Protein AF-A0A4R9BLE5-F1 (afdb_monomer)

pLDDT: mean 71.66, std 19.43, range [41.62, 98.44]

Sequence (86 aa):
MSADGVDAVGPPSVPTPARPGPRPTPSAPAPTGDAPAPPVLDGELDARLAAVEALPLEDRATAYVQLHDSLRDHLEGGDVPRSKAE

Secondary structure (DSSP, 8-state):
---------PPP-PPPPPPPPPPPP--PPP--S------S-HHHHHHHHHHHHTS-HHHHHHHHHHHHHHHHHHHHTT-S------

Radius of gyration: 31.8 Å; Cα contacts (8 Å, |Δi|>4): 9; chains: 1; bounding box: 37×51×103 Å

Mean predicted aligned error: 19.46 Å

Foldseek 3Di:
DDDDDDDDPDDPDDPDDPDPDPDPDPPDPDPPDDDPDPPPCVVVVVVLLVVLVVDDPVCSVVSVVVVVVVVVCCVVVPVPPPPPPD

Structure (mmCIF, N/CA/C/O backbone):
data_AF-A0A4R9BLE5-F1
#
_entry.id   AF-A0A4R9BLE5-F1
#
loop_
_atom_site.group_PDB
_atom_site.id
_atom_site.type_symbol
_atom_site.label_atom_id
_atom_site.label_alt_id
_atom_site.label_comp_id
_atom_site.label_asym_id
_atom_site.label_entity_id
_atom_site.label_seq_id
_atom_site.pdbx_PDB_ins_code
_atom_site.Cartn_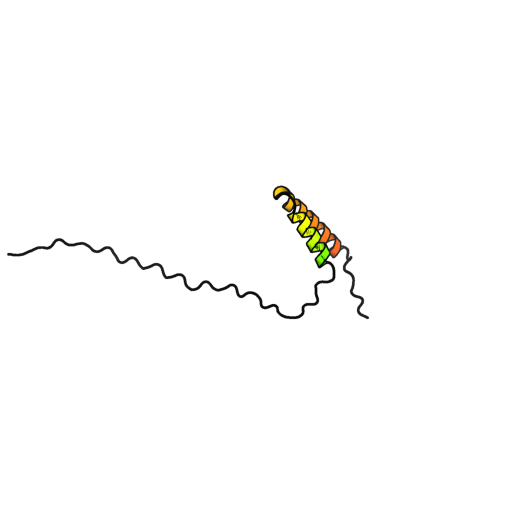x
_atom_site.Cartn_y
_atom_site.Cartn_z
_atom_site.occupancy
_atom_site.B_iso_or_equiv
_atom_site.auth_seq_id
_atom_site.auth_comp_id
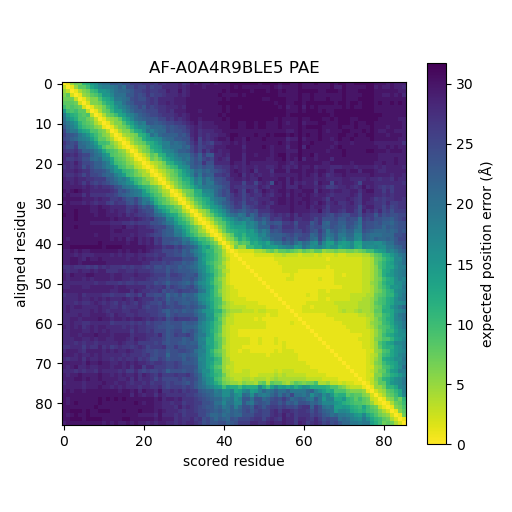_atom_site.auth_asym_id
_atom_site.auth_atom_id
_atom_site.pdbx_PDB_model_num
ATOM 1 N N . MET A 1 1 ? 7.844 -43.295 83.725 1.00 44.41 1 MET A N 1
ATOM 2 C CA . MET A 1 1 ? 8.950 -43.443 82.756 1.00 44.41 1 MET A CA 1
ATOM 3 C C . MET A 1 1 ? 8.352 -43.825 81.414 1.00 44.41 1 MET A C 1
ATOM 5 O O . MET A 1 1 ? 7.446 -44.648 81.424 1.00 44.41 1 MET A O 1
ATOM 9 N N . SER A 1 2 ? 8.878 -43.219 80.341 1.00 45.31 2 SER A N 1
ATOM 10 C CA . SER A 1 2 ? 8.548 -43.394 78.908 1.00 45.31 2 SER A CA 1
ATOM 11 C C . SER A 1 2 ? 7.232 -42.719 78.487 1.00 45.31 2 SER A C 1
ATOM 13 O O . SER A 1 2 ? 6.169 -43.146 78.910 1.00 45.31 2 SER A O 1
ATOM 15 N N . ALA A 1 3 ? 7.221 -41.523 77.885 1.00 50.47 3 ALA A N 1
ATOM 16 C CA . ALA A 1 3 ? 7.811 -41.073 76.614 1.00 50.47 3 ALA A CA 1
ATOM 17 C C . ALA A 1 3 ? 7.214 -41.811 75.411 1.00 50.47 3 ALA A C 1
ATOM 19 O O . ALA A 1 3 ? 7.683 -42.889 75.073 1.00 50.47 3 ALA A O 1
ATOM 20 N N . ASP A 1 4 ? 6.221 -41.197 74.767 1.00 50.03 4 ASP A N 1
ATOM 21 C CA . ASP A 1 4 ? 5.958 -41.423 73.349 1.00 50.03 4 ASP A CA 1
ATOM 22 C C . ASP A 1 4 ? 5.668 -40.060 72.712 1.00 50.03 4 ASP A C 1
ATOM 24 O O . ASP A 1 4 ? 4.808 -39.301 73.168 1.00 50.03 4 ASP A O 1
ATOM 28 N N . GLY A 1 5 ? 6.555 -39.687 71.795 1.00 49.25 5 GLY A N 1
ATOM 29 C CA . GLY A 1 5 ? 6.699 -38.344 71.267 1.00 49.25 5 GLY A CA 1
ATOM 30 C C . GLY A 1 5 ? 5.656 -38.047 70.203 1.00 49.25 5 GLY A C 1
ATOM 31 O O . GLY A 1 5 ? 5.517 -38.762 69.217 1.00 49.25 5 GLY A O 1
ATOM 32 N N . VAL A 1 6 ? 4.985 -36.916 70.374 1.00 53.44 6 VAL A N 1
ATOM 33 C CA . VAL A 1 6 ? 4.558 -36.110 69.236 1.00 53.44 6 VAL A CA 1
ATOM 34 C C . VAL A 1 6 ? 5.817 -35.698 68.466 1.00 53.44 6 VAL A C 1
ATOM 36 O O . VAL A 1 6 ? 6.719 -35.148 69.085 1.00 53.44 6 VAL A O 1
ATOM 39 N N . ASP A 1 7 ? 5.918 -35.989 67.168 1.00 50.84 7 ASP A N 1
ATOM 40 C CA . ASP A 1 7 ? 6.250 -34.949 66.184 1.00 50.84 7 ASP A CA 1
ATOM 41 C C . ASP A 1 7 ? 6.109 -35.431 64.730 1.00 50.84 7 ASP A C 1
ATOM 43 O O . ASP A 1 7 ? 6.683 -36.430 64.306 1.00 50.84 7 ASP A O 1
ATOM 47 N N . ALA A 1 8 ? 5.304 -34.664 63.999 1.00 50.06 8 ALA A N 1
ATOM 48 C CA . ALA A 1 8 ? 5.340 -34.382 62.570 1.00 50.06 8 ALA A CA 1
ATOM 49 C C . ALA A 1 8 ? 5.758 -35.490 61.579 1.00 50.06 8 ALA A C 1
ATOM 51 O O . ALA A 1 8 ? 6.929 -35.716 61.274 1.00 50.06 8 ALA A O 1
ATOM 52 N N . VAL A 1 9 ? 4.746 -36.008 60.877 1.00 47.34 9 VAL A N 1
ATOM 53 C CA . VAL A 1 9 ? 4.873 -36.368 59.459 1.00 47.34 9 VAL A CA 1
A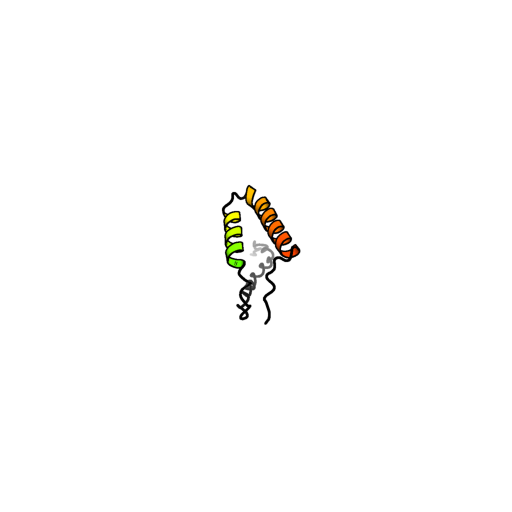TOM 54 C C . VAL A 1 9 ? 5.402 -35.138 58.712 1.00 47.34 9 VAL A C 1
ATOM 56 O O . VAL A 1 9 ? 4.667 -34.181 58.468 1.00 47.34 9 VAL A O 1
ATOM 59 N N . GLY A 1 10 ? 6.696 -35.140 58.394 1.00 51.53 10 GLY A N 1
ATOM 60 C CA . GLY A 1 10 ? 7.299 -34.145 57.512 1.00 51.53 10 GLY A CA 1
ATOM 61 C C . GLY A 1 10 ? 6.660 -34.220 56.118 1.00 51.53 10 GLY A C 1
ATOM 62 O O . GLY A 1 10 ? 6.357 -35.321 55.648 1.00 51.53 10 GLY A O 1
ATOM 63 N N . PRO A 1 11 ? 6.413 -33.083 55.444 1.00 59.97 11 PRO A N 1
ATOM 64 C CA . PRO A 1 11 ? 5.793 -33.091 54.125 1.00 59.97 11 PRO A CA 1
ATOM 65 C C . PRO A 1 11 ? 6.694 -33.810 53.108 1.00 59.97 11 PRO A C 1
ATOM 67 O O . PRO A 1 11 ? 7.922 -33.753 53.230 1.00 59.97 11 PRO A O 1
ATOM 70 N N . PRO A 1 12 ? 6.120 -34.464 52.079 1.00 56.69 12 PRO A N 1
ATOM 71 C CA . PRO A 1 12 ? 6.919 -35.067 51.024 1.00 56.69 12 PRO A CA 1
ATOM 72 C C . PRO A 1 12 ? 7.755 -33.981 50.342 1.00 56.69 12 PRO A C 1
ATOM 74 O O . PRO A 1 12 ? 7.247 -32.909 50.006 1.00 56.69 12 PRO A O 1
ATOM 77 N N . SER A 1 13 ? 9.043 -34.258 50.142 1.00 57.72 13 SER A N 1
ATOM 78 C CA . SER A 1 13 ? 9.934 -33.401 49.367 1.00 57.72 13 SER A CA 1
ATOM 79 C C . SER A 1 13 ? 9.351 -33.204 47.967 1.00 57.72 13 SER A C 1
ATOM 81 O O . SER A 1 13 ? 9.370 -34.109 47.136 1.00 57.72 13 SER A O 1
ATOM 83 N N . VAL A 1 14 ? 8.808 -32.017 47.708 1.00 62.72 14 VAL A N 1
ATOM 84 C CA . VAL A 1 14 ? 8.468 -31.583 46.354 1.00 62.72 14 VAL A CA 1
ATOM 85 C C . VAL A 1 14 ? 9.764 -31.467 45.547 1.00 62.72 14 VAL A C 1
ATOM 87 O O . VAL A 1 14 ? 10.726 -30.870 46.038 1.00 62.72 14 VAL A O 1
ATOM 90 N N . PRO A 1 15 ? 9.834 -32.017 44.323 1.00 53.78 15 PRO A N 1
ATOM 91 C CA . PRO A 1 15 ? 10.969 -31.768 43.452 1.00 53.78 15 PRO A CA 1
ATOM 92 C C . PRO A 1 15 ? 11.014 -30.272 43.129 1.00 53.78 15 PRO A C 1
ATOM 94 O O . PRO A 1 15 ? 10.065 -29.704 42.589 1.00 53.78 15 PRO A O 1
ATOM 97 N N . THR A 1 16 ? 12.120 -29.628 43.493 1.00 60.38 16 THR A N 1
ATOM 98 C CA . THR A 1 16 ? 12.438 -28.246 43.128 1.00 60.38 16 THR A CA 1
ATOM 99 C C . THR A 1 16 ? 12.238 -28.055 41.619 1.00 60.38 16 THR A C 1
ATOM 101 O O . THR A 1 16 ? 12.806 -28.831 40.845 1.00 60.38 16 THR A O 1
ATOM 104 N N . PRO A 1 17 ? 11.482 -27.037 41.161 1.00 62.38 17 PRO A N 1
ATOM 105 C CA . PRO A 1 17 ? 11.442 -26.695 39.747 1.00 62.38 17 PRO A CA 1
ATOM 106 C C . PRO A 1 17 ? 12.866 -26.405 39.280 1.00 62.38 17 PRO A C 1
ATOM 108 O O . PRO A 1 17 ? 13.565 -25.585 39.880 1.00 62.38 17 PRO A O 1
ATOM 111 N N . ALA A 1 18 ? 13.316 -27.105 38.239 1.00 66.00 18 ALA A N 1
ATOM 112 C CA . ALA A 1 18 ? 14.630 -26.880 37.661 1.00 66.00 18 ALA A CA 1
ATOM 113 C C . ALA A 1 18 ? 14.806 -25.384 37.362 1.00 66.00 18 ALA A C 1
ATOM 115 O O . ALA A 1 18 ? 13.943 -24.750 36.750 1.00 66.00 18 ALA A O 1
ATOM 116 N N . ARG A 1 19 ? 15.928 -24.819 37.821 1.00 65.38 19 ARG A N 1
ATOM 117 C CA . ARG A 1 19 ? 16.341 -23.454 37.493 1.00 65.38 19 ARG A CA 1
ATOM 118 C C . ARG A 1 19 ? 16.248 -23.288 35.970 1.00 65.38 19 ARG A C 1
ATOM 120 O O . ARG A 1 19 ? 16.823 -24.124 35.270 1.00 65.38 19 ARG A O 1
ATOM 127 N N . PRO A 1 20 ? 15.564 -22.256 35.443 1.00 63.72 20 PRO A N 1
ATOM 128 C CA . PRO A 1 20 ? 15.583 -21.987 34.014 1.00 63.72 20 PRO A CA 1
ATOM 129 C C . PRO A 1 20 ? 17.041 -21.906 33.560 1.00 63.72 20 PRO A C 1
ATOM 131 O O . PRO A 1 20 ? 17.826 -21.138 34.125 1.00 63.72 20 PRO A O 1
ATOM 134 N N . GLY A 1 21 ? 17.423 -22.749 32.598 1.00 67.38 21 GLY A N 1
ATOM 135 C CA . GLY A 1 21 ? 18.731 -22.654 31.960 1.00 67.38 21 GLY A CA 1
ATOM 136 C C . GLY A 1 21 ? 18.932 -21.256 31.363 1.00 67.38 21 GLY A C 1
ATOM 137 O O . GLY A 1 21 ? 17.958 -20.515 31.188 1.00 67.38 21 GLY A O 1
ATOM 138 N N . PRO A 1 22 ? 20.176 -20.854 31.057 1.00 72.00 22 PRO A N 1
ATO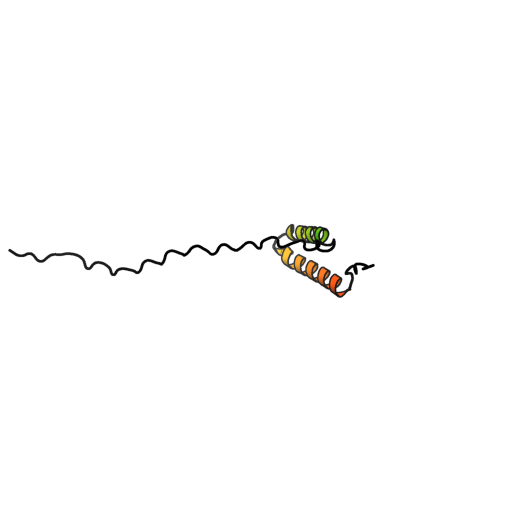M 139 C CA .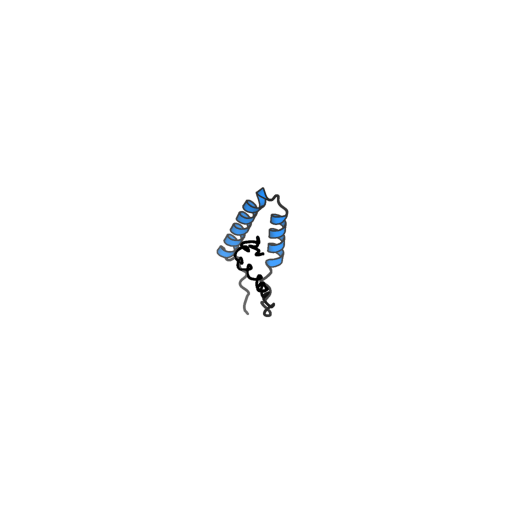 PRO A 1 22 ? 20.405 -19.581 30.391 1.00 72.00 22 PRO A CA 1
ATOM 140 C C . PRO A 1 22 ? 19.584 -19.557 29.098 1.00 72.00 22 PRO A C 1
ATOM 142 O O . PRO A 1 22 ? 19.656 -20.479 28.285 1.00 72.00 22 PRO A O 1
ATOM 145 N N . ARG A 1 23 ? 18.759 -18.517 28.935 1.00 61.97 23 ARG A N 1
ATOM 146 C CA . ARG A 1 23 ? 18.025 -18.258 27.695 1.00 61.97 23 ARG A CA 1
ATOM 147 C C . ARG A 1 23 ? 19.053 -18.255 26.555 1.00 61.97 23 ARG A C 1
ATOM 149 O O . ARG A 1 23 ? 20.031 -17.516 26.687 1.00 61.97 23 ARG A O 1
ATOM 156 N N . PRO A 1 24 ? 18.883 -19.032 25.469 1.00 60.09 24 PRO A N 1
ATOM 157 C CA . PRO A 1 24 ? 19.722 -18.845 24.296 1.00 60.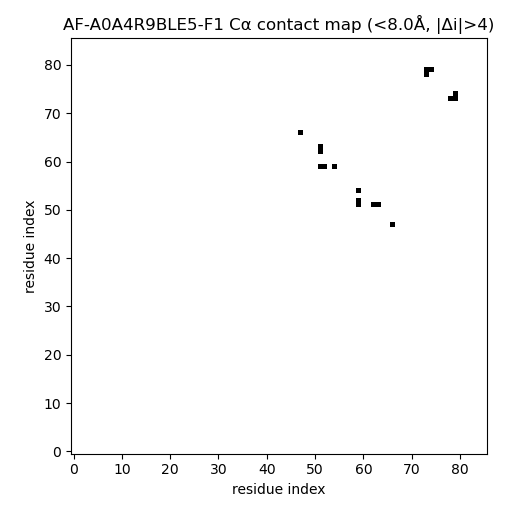09 24 PRO A CA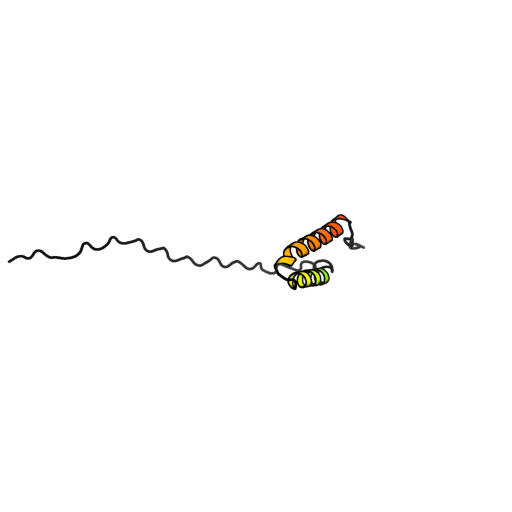 1
ATOM 158 C C . PRO A 1 24 ? 19.559 -17.388 23.869 1.00 60.09 24 PRO A C 1
ATOM 160 O O . PRO A 1 24 ? 18.443 -16.916 23.631 1.00 60.09 24 PRO A O 1
ATOM 163 N N . THR A 1 25 ? 20.659 -16.642 23.871 1.00 62.22 25 THR A N 1
ATOM 164 C CA . THR A 1 25 ? 20.686 -15.318 23.264 1.00 62.22 25 THR A CA 1
ATOM 165 C C . THR A 1 25 ? 20.279 -15.499 21.803 1.00 62.22 25 THR A C 1
ATOM 167 O O . THR A 1 25 ? 20.806 -16.407 21.151 1.00 62.22 25 THR A O 1
ATOM 170 N N . PRO A 1 26 ? 19.341 -14.701 21.254 1.00 57.56 26 PRO A N 1
ATOM 171 C CA . PRO A 1 26 ? 19.209 -14.655 19.810 1.00 57.56 26 PRO A CA 1
ATOM 172 C C . PRO A 1 26 ? 20.582 -14.231 19.293 1.00 57.56 26 PRO A C 1
ATOM 174 O O . PRO A 1 26 ? 21.064 -13.148 19.625 1.00 57.56 26 PRO A O 1
ATOM 177 N N . SER A 1 27 ? 21.259 -15.132 18.580 1.00 57.25 27 SER A N 1
ATOM 178 C CA . SER A 1 27 ? 22.445 -14.758 17.823 1.00 57.25 27 SER A CA 1
ATOM 179 C C . SER A 1 27 ? 21.976 -13.692 16.851 1.00 57.25 27 SER A C 1
ATOM 181 O O . SER A 1 27 ? 21.254 -13.995 15.904 1.00 57.25 27 SER A O 1
ATOM 183 N N . ALA A 1 28 ? 22.296 -12.434 17.151 1.00 65.06 28 ALA A N 1
ATOM 184 C CA . ALA A 1 28 ? 22.140 -11.362 16.192 1.00 65.06 28 ALA A CA 1
ATOM 185 C C . ALA A 1 28 ? 22.881 -11.807 14.923 1.00 65.06 28 ALA A C 1
ATOM 187 O O . ALA A 1 28 ? 24.026 -12.262 15.042 1.00 65.06 28 ALA A O 1
ATOM 188 N N . PRO A 1 29 ? 22.259 -11.754 13.733 1.00 62.09 29 PRO A N 1
ATOM 189 C CA . PRO A 1 29 ? 23.009 -12.009 12.519 1.00 62.09 29 PRO A CA 1
ATOM 190 C C . PRO A 1 29 ? 24.147 -10.985 12.467 1.00 62.09 29 PRO A C 1
ATOM 192 O O . PRO A 1 29 ? 23.924 -9.781 12.603 1.00 62.09 29 PRO A O 1
ATOM 195 N N . ALA A 1 30 ? 25.380 -11.474 12.337 1.00 57.62 30 ALA A N 1
ATOM 196 C CA . ALA A 1 30 ? 26.508 -10.624 11.989 1.00 57.62 30 ALA A CA 1
ATOM 197 C C . ALA A 1 30 ? 26.165 -9.893 10.676 1.00 57.62 30 ALA A C 1
ATOM 199 O O . ALA A 1 30 ? 25.538 -10.517 9.815 1.00 57.62 30 ALA A O 1
ATOM 200 N N . PRO A 1 31 ? 26.553 -8.617 10.479 1.00 57.84 31 PRO A N 1
ATOM 201 C CA . PRO A 1 31 ? 26.417 -7.969 9.182 1.00 57.84 31 PRO A CA 1
ATOM 202 C C . PRO A 1 31 ? 27.409 -8.636 8.225 1.00 57.84 31 PRO A C 1
ATOM 204 O O . PRO A 1 31 ? 28.562 -8.229 8.088 1.00 57.84 31 PRO A O 1
ATOM 207 N N . THR A 1 32 ? 26.992 -9.749 7.631 1.00 53.78 32 THR A N 1
ATOM 208 C CA . THR A 1 32 ? 27.729 -10.412 6.569 1.00 53.78 32 THR A CA 1
ATOM 209 C C . THR A 1 32 ? 27.661 -9.509 5.350 1.00 53.78 32 THR A C 1
ATOM 211 O O . THR A 1 32 ? 26.619 -9.427 4.718 1.00 53.78 32 THR A O 1
ATOM 214 N N . GLY A 1 33 ? 28.783 -8.832 5.104 1.00 44.88 33 GLY A N 1
ATOM 215 C CA . GLY A 1 33 ? 29.344 -8.506 3.796 1.00 44.88 33 GLY A CA 1
ATOM 216 C C . GLY A 1 33 ? 28.448 -7.748 2.832 1.00 44.88 33 GLY A C 1
ATOM 217 O O . GLY A 1 33 ? 27.490 -8.322 2.345 1.00 44.88 33 GLY A O 1
ATOM 218 N N . ASP A 1 34 ? 28.855 -6.513 2.517 1.00 58.19 34 ASP A N 1
ATOM 219 C CA . ASP A 1 34 ? 28.824 -5.906 1.174 1.00 58.19 34 ASP A CA 1
ATOM 220 C C . ASP A 1 34 ? 27.781 -6.508 0.216 1.00 58.19 34 ASP A C 1
ATOM 222 O O . ASP A 1 34 ? 28.090 -7.033 -0.852 1.00 58.19 34 ASP A O 1
ATOM 226 N N . ALA A 1 35 ? 26.518 -6.498 0.635 1.00 53.28 35 ALA A N 1
ATOM 227 C CA . ALA A 1 35 ? 25.422 -6.704 -0.277 1.00 53.28 35 ALA A CA 1
ATOM 228 C C . ALA A 1 35 ? 25.330 -5.381 -1.037 1.00 53.28 35 ALA A C 1
ATOM 230 O O . ALA A 1 35 ? 25.294 -4.333 -0.377 1.00 53.28 35 ALA A O 1
ATOM 231 N N . PRO A 1 36 ? 25.330 -5.383 -2.383 1.00 54.69 36 PRO A N 1
ATOM 232 C CA . PRO A 1 36 ? 25.055 -4.158 -3.112 1.00 54.69 36 PRO A CA 1
ATOM 233 C C . PRO A 1 36 ? 23.754 -3.599 -2.543 1.00 54.69 36 PRO A C 1
ATOM 235 O O . PRO A 1 36 ? 22.774 -4.339 -2.415 1.00 54.69 36 PRO A O 1
ATOM 238 N N . ALA A 1 37 ? 23.794 -2.332 -2.115 1.00 56.72 37 ALA A N 1
ATOM 239 C CA . ALA A 1 37 ? 22.619 -1.642 -1.607 1.00 56.72 37 ALA A CA 1
ATOM 240 C C . ALA A 1 37 ? 21.448 -1.931 -2.560 1.00 56.72 37 ALA A C 1
ATOM 242 O O . ALA A 1 37 ? 21.661 -1.881 -3.783 1.00 56.72 37 ALA A O 1
ATOM 243 N N . PRO A 1 38 ? 20.262 -2.298 -2.043 1.00 55.38 38 PRO A N 1
ATOM 244 C CA . PRO A 1 38 ? 19.134 -2.579 -2.906 1.00 55.38 38 PRO A CA 1
ATOM 245 C C . PRO A 1 38 ? 18.916 -1.386 -3.852 1.00 55.38 38 PRO A C 1
ATOM 247 O O . PRO A 1 38 ? 19.179 -0.231 -3.502 1.00 55.38 38 PRO A O 1
ATOM 250 N N . PRO A 1 39 ? 18.555 -1.646 -5.113 1.00 52.25 39 PRO A N 1
ATOM 251 C CA . PRO A 1 39 ? 18.609 -0.634 -6.153 1.00 52.25 39 PRO A CA 1
ATOM 252 C C . PRO A 1 39 ? 17.584 0.472 -5.884 1.00 52.25 39 PRO A C 1
ATOM 254 O O . PRO A 1 39 ? 16.421 0.270 -6.184 1.00 52.25 39 PRO A O 1
ATOM 257 N N . VAL A 1 40 ? 18.029 1.626 -5.365 1.00 53.81 40 VAL A N 1
ATOM 258 C CA . VAL A 1 40 ? 17.469 3.006 -5.444 1.00 53.81 40 VAL A CA 1
ATOM 259 C C . VAL A 1 40 ? 15.975 3.229 -5.102 1.00 53.81 40 VAL A C 1
ATOM 261 O O . VAL A 1 40 ? 15.534 4.372 -5.035 1.00 53.81 40 VAL A O 1
ATOM 264 N N . LEU A 1 41 ? 15.207 2.179 -4.826 1.00 57.97 41 LEU A N 1
ATOM 265 C CA . LEU A 1 41 ? 13.797 2.201 -4.438 1.00 57.97 41 LEU A CA 1
ATOM 266 C C . LEU A 1 41 ? 13.620 2.285 -2.917 1.00 57.97 41 LEU A C 1
ATOM 268 O O . LEU A 1 41 ? 12.526 2.600 -2.455 1.00 57.97 41 LEU A O 1
ATOM 272 N N . ASP A 1 42 ? 14.683 2.043 -2.142 1.00 62.84 42 ASP A N 1
ATOM 273 C CA . ASP A 1 42 ? 14.610 1.951 -0.679 1.00 62.84 42 ASP A CA 1
ATOM 274 C C . ASP A 1 42 ? 14.074 3.242 -0.052 1.00 62.84 42 ASP A C 1
ATOM 276 O O . ASP A 1 42 ? 13.096 3.208 0.685 1.00 62.84 42 ASP A O 1
ATOM 280 N N . GLY A 1 43 ? 14.614 4.404 -0.435 1.00 80.00 43 GLY A N 1
ATOM 281 C CA . GLY A 1 43 ? 14.200 5.681 0.158 1.00 80.00 43 GLY A CA 1
ATOM 282 C C . GLY A 1 43 ? 12.754 6.084 -0.157 1.00 80.00 43 GLY A C 1
ATOM 283 O O . GLY A 1 43 ? 12.105 6.750 0.649 1.00 80.00 43 GLY A O 1
ATOM 284 N N . GLU A 1 44 ? 12.228 5.677 -1.313 1.00 86.31 44 GLU A N 1
ATOM 285 C CA . GLU A 1 44 ? 10.827 5.921 -1.660 1.00 86.31 44 GLU A CA 1
ATOM 286 C C . GLU A 1 44 ? 9.896 4.944 -0.934 1.00 86.31 44 GLU A C 1
ATOM 288 O O . GLU A 1 44 ? 8.850 5.349 -0.418 1.00 86.31 44 GLU A O 1
ATOM 293 N N . LEU A 1 45 ? 10.278 3.667 -0.864 1.00 90.25 45 LEU A N 1
ATOM 294 C CA . LEU A 1 45 ? 9.526 2.651 -0.139 1.00 90.25 45 LEU A CA 1
ATOM 295 C C . LEU A 1 45 ? 9.460 2.973 1.359 1.00 90.25 45 LEU A C 1
ATOM 297 O O . LEU A 1 45 ? 8.372 2.924 1.932 1.00 90.25 45 LEU A O 1
ATOM 301 N N . ASP A 1 46 ? 10.578 3.373 1.965 1.00 92.62 46 ASP A N 1
ATOM 302 C CA . ASP A 1 46 ? 10.651 3.797 3.365 1.00 92.62 46 ASP A CA 1
ATOM 303 C C . ASP A 1 46 ? 9.714 4.981 3.638 1.00 92.62 46 ASP A C 1
ATOM 305 O O . ASP A 1 46 ? 8.968 4.983 4.619 1.00 92.62 46 ASP A O 1
ATOM 309 N N . ALA A 1 47 ? 9.679 5.970 2.737 1.00 93.75 47 ALA A N 1
ATOM 310 C CA . ALA A 1 47 ? 8.768 7.106 2.854 1.00 93.75 47 ALA A CA 1
ATOM 311 C C . ALA A 1 47 ? 7.290 6.686 2.741 1.00 93.75 47 ALA A C 1
ATOM 313 O O . ALA A 1 47 ? 6.445 7.172 3.500 1.00 93.75 47 ALA A O 1
ATOM 314 N N . ARG A 1 48 ? 6.963 5.766 1.824 1.00 94.75 48 ARG A N 1
ATOM 315 C CA . ARG A 1 48 ? 5.602 5.224 1.660 1.00 94.75 48 ARG A CA 1
ATOM 316 C C . ARG A 1 48 ? 5.171 4.406 2.881 1.00 94.75 48 ARG A C 1
ATOM 318 O O . ARG A 1 48 ? 4.047 4.573 3.348 1.00 94.75 48 ARG A O 1
ATOM 325 N N . LEU A 1 49 ? 6.055 3.574 3.430 1.00 96.50 49 LEU A N 1
ATOM 326 C CA . LEU A 1 49 ? 5.809 2.814 4.658 1.00 96.50 49 LEU A CA 1
ATOM 327 C C . LEU A 1 49 ? 5.580 3.747 5.851 1.00 96.50 49 LEU A C 1
ATOM 329 O O . LEU A 1 49 ? 4.584 3.592 6.557 1.00 96.50 49 LEU A O 1
ATOM 333 N N . ALA A 1 50 ? 6.424 4.768 6.022 1.00 97.19 50 ALA A N 1
ATOM 334 C CA . ALA A 1 50 ? 6.260 5.767 7.076 1.00 97.19 50 ALA A CA 1
ATOM 335 C C . ALA A 1 50 ? 4.920 6.519 6.965 1.00 97.19 50 ALA A C 1
ATOM 337 O O . ALA A 1 50 ? 4.269 6.787 7.976 1.00 97.19 50 ALA A O 1
ATOM 338 N N . ALA A 1 51 ? 4.469 6.825 5.743 1.00 97.38 51 ALA A N 1
ATOM 339 C CA . ALA A 1 51 ? 3.163 7.439 5.516 1.00 97.38 51 ALA A CA 1
ATOM 340 C C . ALA A 1 51 ? 2.004 6.514 5.926 1.00 97.38 51 ALA A C 1
ATOM 342 O O . ALA A 1 51 ? 1.047 6.982 6.543 1.00 97.38 51 ALA A O 1
ATOM 343 N N . VAL A 1 52 ? 2.097 5.208 5.643 1.00 98.00 52 VAL A N 1
ATOM 344 C CA . VAL A 1 52 ? 1.109 4.217 6.108 1.00 98.00 52 VAL A CA 1
ATOM 345 C C . VAL A 1 52 ? 1.117 4.115 7.635 1.00 98.00 52 VAL A C 1
ATOM 347 O O . VAL A 1 52 ? 0.061 4.090 8.263 1.00 98.00 52 VAL A O 1
ATOM 350 N N . GLU A 1 53 ? 2.293 4.114 8.257 1.00 97.88 53 GLU A N 1
ATOM 351 C CA . GLU A 1 53 ? 2.433 4.049 9.715 1.00 97.88 53 GLU A CA 1
ATOM 352 C C . GLU A 1 53 ? 1.948 5.308 10.441 1.00 97.88 53 GLU A C 1
ATOM 354 O O . GLU A 1 53 ? 1.613 5.237 11.624 1.00 97.88 53 GLU A O 1
ATOM 359 N N . ALA A 1 54 ? 1.860 6.449 9.759 1.00 98.25 54 ALA A N 1
ATOM 360 C CA . ALA A 1 54 ? 1.284 7.670 10.316 1.00 98.25 54 ALA A CA 1
ATOM 361 C C . ALA A 1 54 ? -0.257 7.635 10.399 1.00 98.25 54 ALA A C 1
ATOM 363 O O . ALA A 1 54 ? -0.847 8.468 11.090 1.00 98.25 54 ALA A O 1
ATOM 364 N N . LEU A 1 55 ? -0.917 6.682 9.730 1.00 98.31 55 LEU A N 1
ATOM 365 C CA . LEU A 1 55 ? -2.374 6.540 9.756 1.00 98.31 55 LEU A CA 1
ATOM 366 C C . LEU A 1 55 ? -2.887 5.958 11.092 1.00 98.31 55 LEU A C 1
ATOM 368 O O . LEU A 1 55 ? -2.144 5.251 11.798 1.00 98.31 55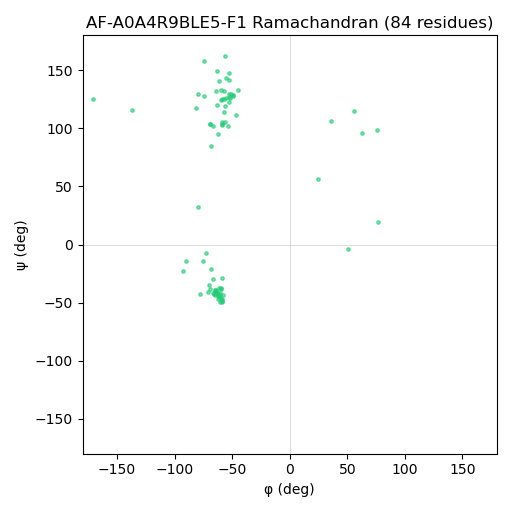 LEU A O 1
ATOM 372 N N . PRO A 1 56 ? -4.173 6.195 11.428 1.00 98.44 56 PRO A N 1
ATOM 373 C CA . PRO A 1 56 ? -4.878 5.461 12.476 1.00 98.44 56 PRO A CA 1
ATOM 374 C C . PRO A 1 56 ? -4.783 3.949 12.266 1.00 98.44 56 PRO A C 1
ATOM 376 O O . PRO A 1 56 ? -4.717 3.467 11.135 1.00 98.44 56 PRO A O 1
ATOM 379 N N . LEU A 1 57 ? -4.754 3.188 13.360 1.00 97.25 57 LEU A N 1
ATOM 380 C CA . LEU A 1 57 ? -4.481 1.748 13.325 1.00 97.25 57 LEU A CA 1
ATOM 381 C C . LEU A 1 57 ? -5.513 0.983 12.480 1.00 97.25 57 LEU A C 1
ATOM 383 O O . LEU A 1 57 ? -5.144 0.062 11.751 1.00 97.25 57 LEU A O 1
ATOM 387 N N . GLU A 1 58 ? -6.776 1.399 12.547 1.00 96.94 58 GLU A N 1
ATOM 388 C CA . GLU A 1 58 ? -7.893 0.873 11.762 1.00 96.94 58 GLU A CA 1
ATOM 389 C C . GLU A 1 58 ? -7.693 0.997 10.242 1.00 96.94 58 GLU A C 1
ATOM 391 O O . GLU A 1 58 ? -8.150 0.131 9.496 1.00 96.94 58 GLU A O 1
ATOM 396 N N . ASP A 1 59 ? -6.946 2.005 9.785 1.00 97.69 59 ASP A N 1
ATOM 397 C CA . ASP A 1 59 ? -6.744 2.285 8.361 1.00 97.69 59 ASP A CA 1
ATOM 398 C C . ASP A 1 59 ? -5.486 1.610 7.794 1.00 97.69 59 ASP A C 1
ATOM 400 O O . ASP A 1 59 ? -5.393 1.358 6.586 1.00 97.69 59 ASP A O 1
ATOM 404 N N . ARG A 1 60 ? -4.513 1.268 8.652 1.00 98.12 60 ARG A N 1
ATOM 405 C CA . ARG A 1 60 ? -3.203 0.748 8.214 1.00 98.12 60 ARG A CA 1
ATOM 406 C C . ARG A 1 60 ? -3.312 -0.539 7.418 1.00 98.12 60 ARG A C 1
ATOM 408 O O . ARG A 1 60 ? -2.624 -0.686 6.416 1.00 98.12 60 ARG A O 1
ATOM 415 N N . ALA A 1 61 ? -4.168 -1.468 7.843 1.00 98.00 61 ALA A N 1
ATOM 416 C CA . ALA A 1 61 ? -4.313 -2.756 7.166 1.00 98.00 61 ALA A CA 1
ATOM 417 C C . ALA A 1 61 ? -4.730 -2.572 5.697 1.00 98.00 61 ALA A C 1
ATOM 419 O O . ALA A 1 61 ? -4.102 -3.127 4.797 1.00 98.00 61 ALA A O 1
ATOM 420 N N . THR A 1 62 ? -5.733 -1.728 5.450 1.00 98.38 62 THR A N 1
ATOM 421 C CA . THR A 1 62 ? -6.207 -1.395 4.100 1.00 98.38 62 THR A CA 1
ATOM 422 C C . THR A 1 62 ? -5.131 -0.681 3.281 1.00 98.38 62 THR A C 1
ATOM 424 O O . THR A 1 62 ? -4.974 -0.948 2.089 1.00 98.38 62 THR A O 1
ATOM 427 N N . ALA A 1 63 ? -4.369 0.217 3.907 1.00 97.94 63 ALA A N 1
ATOM 428 C CA . ALA A 1 63 ? -3.291 0.942 3.244 1.00 97.94 63 ALA A CA 1
ATOM 429 C C . ALA A 1 63 ? -2.100 0.033 2.876 1.00 97.94 63 ALA A C 1
ATOM 431 O O . ALA A 1 63 ? -1.557 0.159 1.779 1.00 97.94 63 ALA A O 1
ATOM 432 N N . TYR A 1 64 ? -1.737 -0.933 3.726 1.00 98.00 64 TYR A N 1
ATOM 433 C CA . TYR A 1 64 ? -0.701 -1.920 3.406 1.00 98.00 64 TYR A CA 1
ATOM 434 C C . TYR A 1 64 ? -1.096 -2.832 2.246 1.00 98.00 64 TYR A C 1
ATOM 436 O O . TYR A 1 64 ? -0.247 -3.124 1.408 1.00 98.00 64 TYR A O 1
ATOM 444 N N . VAL A 1 65 ? -2.363 -3.251 2.164 1.00 97.94 65 VAL A N 1
ATOM 445 C CA . VAL A 1 65 ? -2.854 -4.050 1.026 1.00 97.94 65 VAL A CA 1
ATOM 446 C C . VAL A 1 65 ? -2.688 -3.277 -0.282 1.00 97.94 65 VAL A C 1
ATOM 448 O O . VAL A 1 65 ? -2.120 -3.800 -1.232 1.00 97.94 65 VAL A O 1
ATOM 451 N N . GLN A 1 66 ? -3.088 -2.004 -0.311 1.00 97.38 66 GLN A N 1
ATOM 452 C CA . GLN A 1 66 ? -2.933 -1.168 -1.505 1.00 97.38 66 GLN A CA 1
ATOM 453 C C . GLN A 1 66 ? -1.467 -0.944 -1.889 1.00 97.38 66 GLN A C 1
ATOM 455 O O . GLN A 1 66 ? -1.123 -1.012 -3.069 1.00 97.38 66 GLN A O 1
ATOM 460 N N . LEU A 1 67 ? -0.594 -0.693 -0.907 1.00 96.31 67 LEU A N 1
ATOM 461 C CA . LEU A 1 67 ? 0.841 -0.553 -1.156 1.00 96.31 67 LEU A CA 1
ATOM 462 C C . LEU A 1 67 ? 1.425 -1.852 -1.726 1.00 96.31 67 LEU A C 1
ATOM 464 O O . LEU A 1 67 ? 2.173 -1.807 -2.699 1.00 96.31 67 LEU A O 1
ATOM 468 N N . HIS A 1 68 ? 1.061 -2.998 -1.150 1.00 96.00 68 HIS A N 1
ATOM 469 C CA . HIS A 1 68 ? 1.481 -4.307 -1.636 1.00 96.00 68 HIS A CA 1
ATOM 470 C C . HIS A 1 68 ? 1.032 -4.544 -3.080 1.00 96.00 68 HIS A C 1
ATOM 472 O O . HIS A 1 68 ? 1.855 -4.914 -3.914 1.00 96.00 68 HIS A O 1
ATOM 478 N N . ASP A 1 69 ? -0.243 -4.307 -3.387 1.00 95.38 69 ASP A N 1
ATOM 479 C CA . ASP A 1 69 ? -0.783 -4.535 -4.728 1.00 95.38 69 ASP A CA 1
ATOM 480 C C . ASP A 1 69 ? -0.096 -3.629 -5.754 1.00 95.38 69 ASP A C 1
ATOM 482 O O . ASP A 1 69 ? 0.317 -4.101 -6.810 1.00 95.38 69 ASP A O 1
ATOM 486 N N . SER A 1 70 ? 0.159 -2.366 -5.401 1.00 91.62 70 SER A N 1
ATOM 487 C CA . SER A 1 70 ? 0.925 -1.448 -6.248 1.00 91.62 70 SER A CA 1
ATOM 488 C C . SER A 1 70 ? 2.350 -1.942 -6.519 1.00 91.62 70 SER A C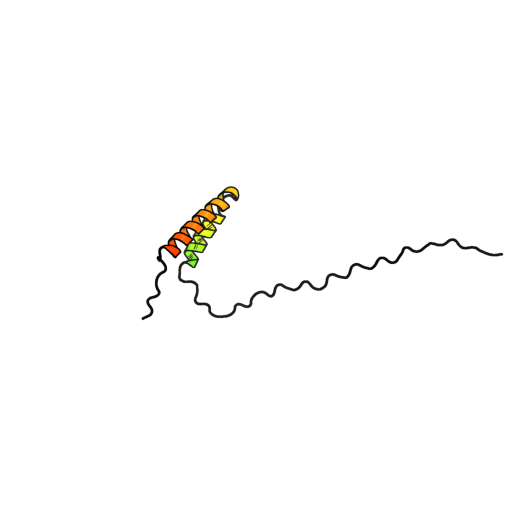 1
ATOM 490 O O . SER A 1 70 ? 2.822 -1.863 -7.655 1.00 91.62 70 SER A O 1
ATOM 492 N N . LEU A 1 71 ? 3.042 -2.451 -5.494 1.00 92.50 71 LEU A N 1
ATOM 493 C CA . LEU A 1 71 ? 4.391 -3.001 -5.643 1.00 92.50 71 LEU A CA 1
ATOM 494 C C . LEU A 1 71 ? 4.383 -4.266 -6.499 1.00 92.50 71 LEU A C 1
ATOM 496 O O . LEU A 1 71 ? 5.245 -4.430 -7.362 1.00 92.50 71 LEU A O 1
ATOM 500 N N . ARG A 1 72 ? 3.400 -5.145 -6.290 1.00 90.88 72 ARG A N 1
ATOM 501 C CA . ARG A 1 72 ? 3.232 -6.357 -7.088 1.00 90.88 72 ARG A CA 1
ATOM 502 C C . ARG A 1 72 ? 3.013 -6.007 -8.556 1.00 90.88 72 ARG A C 1
ATOM 504 O O . ARG A 1 72 ? 3.731 -6.529 -9.401 1.00 90.88 72 ARG A O 1
ATOM 511 N N . ASP A 1 73 ? 2.093 -5.093 -8.846 1.00 89.50 73 ASP A N 1
ATOM 512 C CA . ASP A 1 73 ? 1.781 -4.677 -10.214 1.00 89.50 73 ASP A CA 1
ATOM 513 C C . ASP A 1 73 ? 3.004 -4.043 -10.906 1.00 89.50 73 ASP A C 1
ATOM 515 O O . ASP A 1 73 ? 3.253 -4.295 -12.084 1.00 89.50 73 ASP A O 1
ATOM 519 N N . HIS A 1 74 ? 3.818 -3.273 -10.175 1.00 85.19 74 HIS A N 1
ATOM 520 C CA . HIS A 1 74 ? 5.070 -2.701 -10.687 1.00 85.19 74 HIS A CA 1
ATOM 521 C C . HIS A 1 74 ? 6.113 -3.781 -11.032 1.00 85.19 74 HIS A C 1
ATOM 523 O O . HIS A 1 74 ? 6.742 -3.731 -12.094 1.00 85.19 74 HIS A O 1
ATOM 529 N N . LEU A 1 75 ? 6.267 -4.789 -10.168 1.00 87.00 75 LEU A N 1
ATOM 530 C CA . LEU A 1 75 ? 7.205 -5.895 -10.378 1.00 87.00 75 LEU A CA 1
ATOM 531 C C . LEU A 1 75 ? 6.748 -6.846 -11.496 1.00 87.00 75 LEU A C 1
ATOM 533 O O . LEU A 1 75 ? 7.568 -7.278 -12.307 1.00 87.00 75 LEU A O 1
ATOM 537 N N . GLU A 1 76 ? 5.452 -7.150 -11.569 1.00 87.06 76 GLU A N 1
ATOM 538 C CA . GLU A 1 76 ? 4.856 -7.971 -12.631 1.00 87.06 76 GLU A CA 1
ATOM 539 C C . GLU A 1 76 ? 4.841 -7.237 -13.982 1.00 87.06 76 GLU A C 1
ATOM 541 O O . GLU A 1 76 ? 5.050 -7.855 -15.028 1.00 87.06 76 GLU A O 1
ATOM 546 N N . GLY A 1 77 ? 4.652 -5.914 -13.965 1.00 78.44 77 GLY A N 1
ATOM 547 C CA . GLY A 1 77 ? 4.641 -5.043 -15.143 1.00 78.44 77 GLY A CA 1
ATOM 548 C C . GLY A 1 77 ? 6.013 -4.802 -15.781 1.00 78.44 77 GLY A C 1
ATOM 549 O O . GLY A 1 77 ? 6.087 -4.235 -16.871 1.00 78.44 77 GLY A O 1
ATOM 550 N N . GLY A 1 78 ? 7.098 -5.258 -15.148 1.00 64.44 78 GLY A N 1
ATOM 551 C CA . GLY A 1 78 ? 8.442 -5.201 -15.720 1.00 64.44 78 GLY A CA 1
ATOM 552 C C . GLY A 1 78 ? 9.106 -3.824 -15.676 1.00 64.44 78 GLY A C 1
ATOM 553 O O . GLY A 1 78 ? 10.087 -3.622 -16.390 1.00 64.44 78 GLY A O 1
ATOM 554 N N . ASP A 1 79 ? 8.647 -2.909 -14.816 1.00 63.12 79 ASP A N 1
ATOM 555 C CA . ASP A 1 79 ? 9.317 -1.624 -14.546 1.00 63.12 79 ASP A CA 1
ATOM 556 C C . ASP A 1 79 ? 10.502 -1.799 -13.573 1.00 63.12 79 ASP A C 1
ATOM 558 O O . ASP A 1 79 ? 10.849 -0.933 -12.780 1.00 63.12 79 ASP A O 1
ATOM 562 N N . VAL A 1 80 ? 11.161 -2.958 -13.637 1.00 58.41 80 VAL A N 1
ATOM 563 C CA . VAL A 1 80 ? 12.453 -3.156 -12.989 1.00 58.41 80 VAL A CA 1
ATOM 564 C C . VAL A 1 80 ? 13.491 -2.549 -13.930 1.00 58.41 80 VAL A C 1
ATOM 566 O O . VAL A 1 80 ? 13.624 -3.041 -15.060 1.00 58.41 80 VAL A O 1
ATOM 569 N N . PRO A 1 81 ? 14.247 -1.509 -13.529 1.00 55.62 81 PRO A N 1
ATOM 570 C CA . PRO A 1 81 ? 15.322 -0.989 -14.354 1.00 55.62 81 PRO A CA 1
ATOM 571 C C . PRO A 1 81 ? 16.312 -2.127 -14.590 1.00 55.62 81 PRO A C 1
ATOM 573 O O . PRO A 1 81 ? 17.063 -2.520 -13.698 1.00 55.62 81 PRO A O 1
ATOM 576 N N . ARG A 1 82 ? 16.302 -2.694 -15.803 1.00 58.47 82 ARG A N 1
ATOM 577 C CA . ARG A 1 82 ? 17.363 -3.591 -16.255 1.00 58.47 82 ARG A CA 1
ATOM 578 C C . ARG A 1 82 ? 18.639 -2.773 -16.182 1.00 58.47 82 ARG A C 1
ATOM 580 O O . ARG A 1 82 ? 18.869 -1.928 -17.048 1.00 58.47 82 ARG A O 1
ATOM 587 N N . SER A 1 83 ? 19.440 -3.009 -15.147 1.00 51.47 83 SER A N 1
ATOM 588 C CA . SER A 1 83 ? 20.810 -2.529 -15.080 1.00 51.47 83 SER A CA 1
ATOM 589 C C . SER A 1 83 ? 21.450 -2.860 -16.424 1.00 51.47 83 SER A C 1
ATOM 591 O O . SER A 1 83 ? 21.565 -4.029 -16.798 1.00 51.47 83 SER A O 1
ATOM 593 N N . LYS A 1 84 ? 21.747 -1.823 -17.208 1.00 50.28 84 LYS A N 1
ATOM 594 C CA . LYS A 1 84 ? 22.516 -1.941 -18.441 1.00 50.28 84 LYS A CA 1
ATOM 595 C C . LYS A 1 84 ? 23.891 -2.454 -18.019 1.00 50.28 84 LYS A C 1
ATOM 597 O O . LYS A 1 84 ? 24.714 -1.680 -17.551 1.00 50.28 84 LYS A O 1
ATOM 602 N N . ALA A 1 85 ? 24.082 -3.766 -18.091 1.00 45.59 85 ALA A N 1
ATOM 603 C CA . ALA A 1 85 ? 25.406 -4.355 -18.127 1.00 45.59 85 ALA A CA 1
ATOM 604 C C . ALA A 1 85 ? 25.993 -3.983 -19.494 1.00 45.59 85 ALA A C 1
ATOM 606 O O . ALA A 1 85 ? 25.529 -4.487 -20.520 1.00 45.59 85 ALA A O 1
ATOM 607 N N . GLU A 1 86 ? 26.902 -3.012 -19.483 1.00 41.62 86 GLU A N 1
ATOM 608 C CA . GLU A 1 86 ? 27.868 -2.759 -20.557 1.00 41.62 86 GLU A CA 1
ATOM 609 C C . GLU A 1 86 ? 29.119 -3.608 -20.316 1.00 41.62 86 GLU A C 1
ATOM 611 O O . GLU A 1 86 ? 29.517 -3.737 -19.133 1.00 41.62 86 GLU A O 1
#

Nearest PDB structures (foldseek):
  2m64-assembly1_A  TM=4.525E-01  e=8.824E+00  Phleum pratense

Solvent-accessible surface area (backbone atoms only — not comparable to full-atom values): 5977 Å² total; per-residue (Å²): 136,84,89,81,81,88,77,76,89,72,78,80,83,72,81,73,78,77,75,81,69,85,76,80,70,80,77,71,81,71,90,77,64,94,65,78,73,75,80,85,50,57,72,59,50,53,52,53,51,51,56,42,67,69,46,60,78,88,52,30,64,62,48,51,51,52,53,50,51,52,52,50,52,43,62,76,69,58,75,61,82,74,76,80,83,125

Organism: NCBI:txid1259202